Protein AF-A0A3R9L7B5-F1 (afdb_monomer_lite)

pLDDT: mean 87.75, std 11.07, range [54.06, 96.12]

Radius of gyration: 11.86 Å; chains: 1; bounding box: 29×28×26 Å

Secondary structure (DSSP, 8-state):
---EEE-SGGGGGG--TT--EEEESS---HHHHHHHHHH-TT--EEEE-HHHHTTS-TTHHHHHHHTT-EEEE--SSSTHHHHHHHHHT-

Structure (mmCIF, N/CA/C/O backbone):
data_AF-A0A3R9L7B5-F1
#
_entry.id   AF-A0A3R9L7B5-F1
#
loop_
_atom_site.group_PDB
_atom_site.id
_atom_site.type_symbol
_atom_site.label_atom_id
_atom_site.label_alt_id
_atom_site.label_comp_id
_atom_site.label_asym_id
_atom_site.label_entity_id
_atom_site.label_seq_id
_atom_site.pdbx_PDB_ins_code
_atom_site.Cartn_x
_atom_site.Cartn_y
_atom_site.Cartn_z
_atom_site.occupancy
_atom_site.B_iso_or_equiv
_atom_site.auth_seq_id
_atom_site.auth_comp_id
_atom_site.auth_asym_id
_atom_site.auth_atom_id
_atom_site.pdbx_PDB_model_num
ATOM 1 N N . MET A 1 1 ? -17.301 -3.548 4.062 1.00 69.69 1 MET A N 1
ATOM 2 C CA . MET A 1 1 ? -15.846 -3.466 3.794 1.00 69.69 1 MET A CA 1
ATOM 3 C C . MET A 1 1 ? -15.630 -2.784 2.449 1.00 69.69 1 MET A C 1
ATOM 5 O O . MET A 1 1 ? -16.289 -3.177 1.495 1.00 69.69 1 MET A O 1
ATOM 9 N N . LYS A 1 2 ? -14.770 -1.760 2.363 1.00 83.25 2 LYS A N 1
ATOM 10 C CA . LYS A 1 2 ? -14.470 -1.044 1.110 1.00 83.25 2 LYS A CA 1
ATOM 11 C C . LYS A 1 2 ? -12.987 -1.221 0.790 1.00 83.25 2 LYS A C 1
ATOM 13 O O . LYS A 1 2 ? -12.147 -0.780 1.566 1.00 83.25 2 LYS A O 1
ATOM 18 N N . ILE A 1 3 ? -12.684 -1.887 -0.323 1.00 89.25 3 ILE A N 1
ATOM 19 C CA . ILE A 1 3 ? -11.318 -2.001 -0.846 1.00 89.25 3 ILE A CA 1
ATOM 20 C C . ILE A 1 3 ? -11.163 -0.948 -1.936 1.00 89.25 3 ILE A C 1
ATOM 22 O O . ILE A 1 3 ? -11.941 -0.918 -2.892 1.00 89.25 3 ILE A O 1
ATOM 26 N N . ARG A 1 4 ? -10.159 -0.086 -1.809 1.00 92.88 4 ARG A N 1
ATOM 27 C CA . ARG A 1 4 ? -9.797 0.869 -2.850 1.00 92.88 4 ARG A CA 1
ATOM 28 C C . ARG A 1 4 ? -8.874 0.191 -3.857 1.00 92.88 4 ARG A C 1
ATOM 30 O O . ARG A 1 4 ? -7.724 -0.119 -3.557 1.00 92.88 4 ARG A O 1
ATOM 37 N N . MET A 1 5 ? -9.389 -0.047 -5.056 1.00 92.12 5 MET A N 1
ATOM 38 C CA . MET A 1 5 ? -8.585 -0.513 -6.182 1.00 92.12 5 MET A CA 1
ATOM 39 C C . MET A 1 5 ? -7.869 0.682 -6.808 1.00 92.12 5 MET A C 1
ATOM 41 O O . MET A 1 5 ? -8.516 1.686 -7.088 1.00 92.12 5 MET A O 1
ATOM 45 N N . LEU A 1 6 ? -6.556 0.570 -6.989 1.00 93.81 6 LEU A N 1
ATOM 46 C CA . LEU A 1 6 ? -5.723 1.578 -7.628 1.00 93.81 6 LEU A CA 1
ATOM 47 C C . LEU A 1 6 ? -5.311 1.076 -9.005 1.00 93.81 6 LEU A C 1
ATOM 49 O O . LEU A 1 6 ? -4.466 0.182 -9.097 1.00 93.81 6 LEU A O 1
ATOM 53 N N . ASN A 1 7 ? -5.896 1.659 -10.053 1.00 93.31 7 ASN A N 1
ATOM 54 C CA . ASN A 1 7 ? -5.629 1.259 -11.440 1.00 93.31 7 ASN A CA 1
ATOM 55 C C . ASN A 1 7 ? -4.503 2.045 -12.101 1.00 93.31 7 ASN A C 1
ATOM 57 O O . ASN A 1 7 ? -3.951 1.618 -13.113 1.00 93.31 7 ASN A O 1
ATOM 61 N N . SER A 1 8 ? -4.131 3.183 -11.525 1.00 94.75 8 SER A N 1
ATOM 62 C CA . SER A 1 8 ? -3.044 4.012 -12.025 1.00 94.75 8 SER A CA 1
ATOM 63 C C . SER A 1 8 ? -2.386 4.793 -10.894 1.00 94.75 8 SER A C 1
ATOM 65 O O . SER A 1 8 ? -2.988 5.021 -9.843 1.00 94.75 8 SER A O 1
ATOM 67 N N . ARG A 1 9 ? -1.159 5.266 -11.138 1.00 93.94 9 ARG A N 1
ATOM 68 C CA . ARG A 1 9 ? -0.419 6.126 -10.202 1.00 93.94 9 ARG A CA 1
ATOM 69 C C . ARG A 1 9 ? -1.182 7.407 -9.848 1.00 93.94 9 ARG A C 1
ATOM 71 O O . ARG A 1 9 ? -1.173 7.822 -8.699 1.00 93.94 9 ARG A O 1
ATOM 78 N N . ASN A 1 10 ? -1.909 7.988 -10.803 1.00 93.69 10 ASN A N 1
ATOM 79 C CA . ASN A 1 10 ? -2.656 9.236 -10.602 1.00 93.69 10 ASN A CA 1
ATOM 80 C C . ASN A 1 10 ? -3.757 9.124 -9.534 1.00 93.69 10 ASN A C 1
ATOM 82 O O . ASN A 1 10 ? -4.216 10.138 -9.009 1.00 93.69 10 ASN A O 1
ATOM 86 N N . GLU A 1 11 ? -4.202 7.909 -9.207 1.00 94.56 11 GLU A N 1
ATOM 87 C CA . GLU A 1 11 ? -5.202 7.685 -8.165 1.00 94.56 11 GLU A CA 1
ATOM 88 C C . GLU A 1 11 ? -4.636 7.796 -6.745 1.00 94.56 11 GLU A C 1
ATOM 90 O O . GLU A 1 11 ? -5.422 8.028 -5.827 1.00 94.56 11 GLU A O 1
ATOM 95 N N . ILE A 1 12 ? -3.311 7.700 -6.560 1.00 94.44 12 ILE A N 1
ATOM 96 C CA . ILE A 1 12 ? -2.652 7.857 -5.251 1.00 94.44 12 ILE A CA 1
ATOM 97 C C . ILE A 1 12 ? -2.958 9.232 -4.649 1.00 94.44 12 ILE A C 1
ATOM 99 O O . ILE A 1 12 ? -3.267 9.341 -3.466 1.00 94.44 12 ILE A O 1
ATOM 103 N N . ASN A 1 13 ? -2.978 10.273 -5.482 1.00 91.50 13 ASN A N 1
ATOM 104 C CA . ASN A 1 13 ? -3.259 11.651 -5.064 1.00 91.50 13 ASN A CA 1
ATOM 105 C C . ASN A 1 13 ? -4.711 11.869 -4.617 1.00 91.50 13 ASN A C 1
ATOM 107 O O . ASN A 1 13 ? -5.045 12.917 -4.076 1.00 91.50 13 ASN A O 1
ATOM 111 N N . ARG A 1 14 ? -5.594 10.903 -4.891 1.00 93.31 14 ARG A N 1
ATOM 112 C CA . ARG A 1 14 ? -7.014 10.934 -4.515 1.00 93.31 14 ARG A CA 1
ATOM 113 C C . ARG A 1 14 ? -7.310 10.060 -3.301 1.00 93.31 14 ARG A C 1
ATOM 115 O O . ARG A 1 14 ? -8.478 9.879 -2.969 1.00 93.31 14 ARG A O 1
ATOM 122 N N . LEU A 1 15 ? -6.282 9.457 -2.714 1.00 94.00 15 LEU A N 1
ATOM 123 C CA . LEU A 1 15 ? -6.394 8.702 -1.480 1.00 94.00 15 LEU A CA 1
ATOM 124 C C . LEU A 1 15 ? -6.459 9.643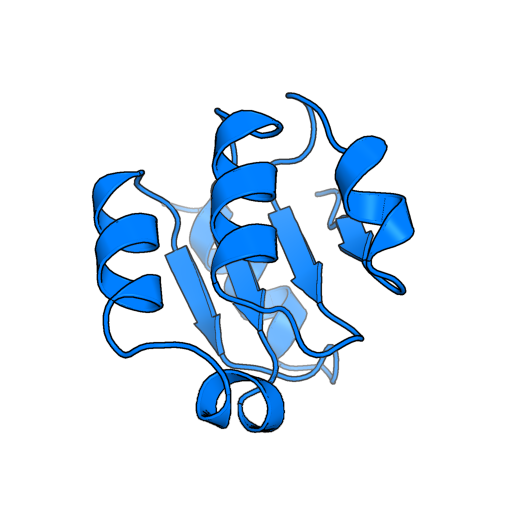 -0.279 1.00 94.00 15 LEU A C 1
ATOM 126 O O . LEU A 1 15 ? -5.849 10.712 -0.285 1.00 94.00 15 LEU A O 1
ATOM 130 N N . GLY A 1 16 ? -7.169 9.221 0.760 1.00 92.38 16 GLY A N 1
ATOM 131 C CA . GLY A 1 16 ? -7.290 9.955 2.004 1.00 92.38 16 GLY A CA 1
ATOM 132 C C . GLY A 1 16 ? -7.378 9.035 3.217 1.00 92.38 16 GLY A C 1
ATOM 133 O O . GLY A 1 16 ? -6.940 7.884 3.220 1.00 92.38 16 GLY A O 1
ATOM 134 N N . LYS A 1 17 ? -7.932 9.582 4.298 1.00 92.56 17 LYS A N 1
ATOM 135 C CA . LYS A 1 17 ? -7.972 8.930 5.615 1.00 92.56 17 LYS A CA 1
ATOM 136 C C . LYS A 1 17 ? -9.029 7.828 5.727 1.00 92.56 17 LYS A C 1
ATOM 138 O O . LYS A 1 17 ? -8.987 7.071 6.696 1.00 92.56 17 LYS A O 1
ATOM 143 N N . ASP A 1 18 ? -9.951 7.754 4.770 1.00 92.31 18 ASP A N 1
ATOM 144 C CA . ASP A 1 18 ? -11.067 6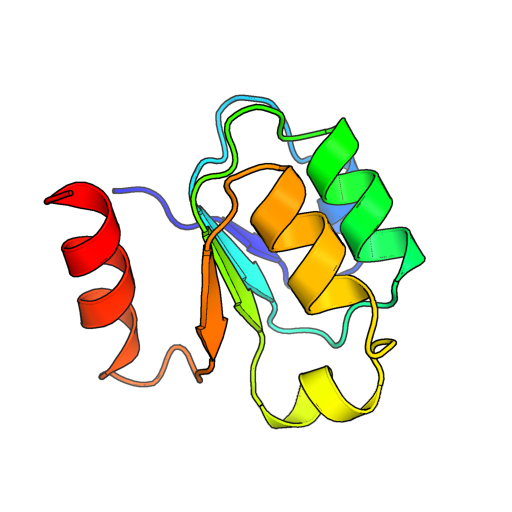.804 4.770 1.00 92.31 18 ASP A CA 1
ATOM 145 C C . ASP A 1 18 ? -10.674 5.452 4.145 1.00 92.31 18 ASP A C 1
ATOM 147 O O . ASP A 1 18 ? -11.381 4.446 4.280 1.00 92.31 18 ASP A O 1
ATOM 151 N N . GLU A 1 19 ? -9.536 5.403 3.451 1.00 93.62 19 GLU A N 1
ATOM 152 C CA . GLU A 1 19 ? -9.013 4.204 2.814 1.00 93.62 19 GLU A CA 1
ATOM 153 C C . GLU A 1 19 ? -8.203 3.339 3.787 1.00 93.62 19 GLU A C 1
ATOM 155 O O . GLU A 1 19 ? -7.006 3.521 3.991 1.00 93.62 19 GLU A O 1
ATOM 160 N N . ASN A 1 20 ? -8.864 2.313 4.325 1.00 93.94 20 ASN A N 1
ATOM 161 C CA . ASN A 1 20 ? -8.233 1.331 5.215 1.00 93.94 20 ASN A CA 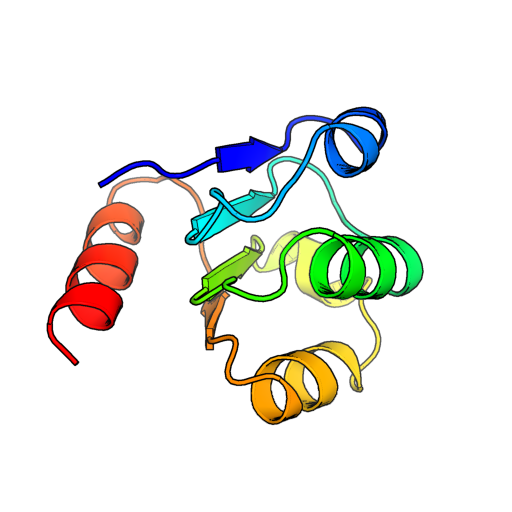1
ATOM 162 C C . ASN A 1 20 ? -7.626 0.130 4.467 1.00 93.94 20 ASN A C 1
ATOM 164 O O . ASN A 1 20 ? -6.766 -0.568 4.999 1.00 93.94 20 ASN A O 1
ATOM 168 N N . PHE A 1 21 ? -8.072 -0.139 3.238 1.00 93.81 21 PHE A N 1
ATOM 169 C CA . PHE A 1 21 ? -7.649 -1.297 2.452 1.00 93.81 21 PHE A CA 1
ATOM 170 C C . PHE A 1 21 ? -7.434 -0.898 1.000 1.00 93.81 21 PHE A C 1
ATOM 172 O O . PHE A 1 21 ? -8.368 -0.423 0.351 1.00 93.81 21 PHE A O 1
ATOM 179 N N . ILE A 1 22 ? -6.233 -1.140 0.473 1.00 93.88 22 ILE A N 1
ATOM 180 C CA . ILE A 1 22 ? -5.900 -0.832 -0.923 1.00 93.88 22 ILE A CA 1
ATOM 181 C C . ILE A 1 22 ? -5.431 -2.070 -1.676 1.00 93.88 22 ILE A C 1
ATOM 183 O O . ILE A 1 22 ? -4.770 -2.950 -1.112 1.00 93.88 22 ILE A O 1
ATOM 187 N N . HIS A 1 23 ? -5.729 -2.109 -2.970 1.00 92.88 23 HIS A N 1
ATOM 188 C CA . HIS A 1 23 ? -5.224 -3.114 -3.890 1.00 92.88 23 HIS A CA 1
ATOM 189 C C . HIS A 1 23 ? -4.625 -2.464 -5.137 1.00 92.88 23 HIS A C 1
ATOM 191 O O . HIS A 1 23 ? -5.264 -1.631 -5.775 1.00 92.88 23 HIS A O 1
ATOM 197 N N . PHE A 1 24 ? -3.420 -2.892 -5.505 1.00 92.31 24 PHE A N 1
ATOM 198 C CA . PHE A 1 24 ? -2.729 -2.424 -6.699 1.00 92.31 24 PHE A CA 1
ATOM 199 C C . PHE A 1 24 ? -3.033 -3.309 -7.909 1.00 92.31 24 PHE A C 1
ATOM 201 O O . PHE A 1 24 ? -2.677 -4.489 -7.910 1.00 92.31 24 PHE A O 1
ATOM 208 N N . SER A 1 25 ? -3.604 -2.722 -8.961 1.00 90.88 25 SER A N 1
ATOM 209 C CA . SER A 1 25 ? -3.674 -3.324 -10.304 1.00 90.88 25 SER A CA 1
ATOM 210 C C . SER A 1 25 ? -2.621 -2.758 -11.267 1.00 90.88 25 SER A C 1
ATOM 212 O O . SER A 1 25 ? -2.558 -3.162 -12.425 1.00 90.88 25 SER A O 1
ATOM 214 N N . PHE A 1 26 ? -1.733 -1.888 -10.777 1.00 92.00 26 PHE A N 1
ATOM 215 C CA . PHE A 1 26 ? -0.491 -1.494 -11.445 1.00 92.00 26 PHE A CA 1
ATOM 216 C C . PHE A 1 26 ? 0.714 -1.780 -10.542 1.00 92.00 26 PHE A C 1
ATOM 218 O O . PHE A 1 26 ? 0.565 -2.010 -9.345 1.00 92.00 26 PHE A O 1
ATOM 225 N N . ARG A 1 27 ? 1.926 -1.765 -11.101 1.00 92.19 27 ARG A N 1
ATOM 226 C CA . ARG A 1 27 ? 3.164 -1.965 -10.336 1.00 92.19 27 ARG A CA 1
ATOM 227 C C . ARG A 1 27 ? 3.569 -0.665 -9.616 1.00 92.19 27 ARG A C 1
ATOM 229 O O . ARG A 1 27 ? 3.951 0.277 -10.314 1.00 92.19 27 ARG A O 1
ATOM 236 N N . PRO A 1 28 ? 3.523 -0.601 -8.272 1.00 93.88 28 PRO A N 1
ATOM 237 C CA . PRO A 1 28 ? 3.993 0.571 -7.544 1.00 93.88 28 PRO A CA 1
ATOM 238 C C . PRO A 1 28 ? 5.525 0.631 -7.499 1.00 93.88 28 PRO A C 1
ATOM 240 O O . PRO A 1 28 ? 6.205 -0.386 -7.637 1.00 93.88 28 PRO A O 1
ATOM 243 N N . SER A 1 29 ? 6.045 1.834 -7.289 1.00 94.69 29 SER A N 1
ATOM 244 C CA . SER A 1 29 ? 7.420 2.123 -6.876 1.00 94.69 29 SER A CA 1
ATOM 245 C C . SER A 1 29 ? 7.491 2.373 -5.366 1.00 94.69 29 SER A C 1
ATOM 247 O O . SER A 1 29 ? 6.468 2.577 -4.716 1.00 94.69 29 SER A O 1
ATOM 249 N N . ASP A 1 30 ? 8.694 2.421 -4.799 1.00 94.88 30 ASP A N 1
ATOM 250 C CA . ASP A 1 30 ? 8.887 2.765 -3.385 1.00 94.88 30 ASP A CA 1
ATOM 251 C C . ASP A 1 30 ? 8.315 4.149 -3.032 1.00 94.88 30 ASP A C 1
ATOM 253 O O . ASP A 1 30 ? 7.711 4.317 -1.974 1.00 94.88 30 ASP A O 1
ATOM 257 N N . ILE A 1 31 ? 8.454 5.124 -3.940 1.00 94.81 31 ILE A N 1
ATOM 258 C CA . ILE A 1 31 ? 7.907 6.480 -3.772 1.00 94.81 31 ILE A CA 1
ATOM 259 C C . ILE A 1 31 ? 6.379 6.428 -3.695 1.00 94.81 31 ILE A C 1
ATOM 261 O O . ILE A 1 31 ? 5.796 7.045 -2.807 1.00 94.81 31 ILE A O 1
ATOM 265 N N . ASP A 1 32 ? 5.747 5.628 -4.561 1.00 95.31 32 ASP A N 1
ATOM 266 C CA . ASP A 1 32 ? 4.294 5.431 -4.551 1.00 95.31 32 ASP A CA 1
ATOM 267 C C . ASP A 1 32 ? 3.823 4.892 -3.184 1.00 95.31 32 ASP A C 1
ATOM 269 O O . ASP A 1 32 ? 2.820 5.350 -2.643 1.00 95.31 32 ASP A O 1
ATOM 273 N N . ILE A 1 33 ? 4.559 3.947 -2.584 1.00 95.38 33 ILE A N 1
ATOM 274 C CA . ILE A 1 33 ? 4.227 3.393 -1.259 1.00 95.38 33 ILE A CA 1
ATOM 275 C C . ILE A 1 33 ? 4.341 4.451 -0.157 1.00 95.38 33 ILE A C 1
ATOM 277 O O . ILE A 1 33 ? 3.463 4.538 0.703 1.00 95.38 33 ILE A O 1
ATOM 281 N N . LEU A 1 34 ? 5.406 5.255 -0.170 1.00 95.38 34 LEU A N 1
ATOM 282 C CA . LEU A 1 34 ? 5.609 6.322 0.813 1.00 95.38 34 LEU A CA 1
ATOM 283 C C . LEU A 1 34 ? 4.506 7.382 0.740 1.00 95.38 34 LEU A C 1
ATOM 285 O O . LEU A 1 34 ? 4.002 7.827 1.771 1.00 95.38 34 LEU A O 1
ATOM 289 N N . GLU A 1 35 ? 4.111 7.765 -0.471 1.00 96.12 35 GLU A N 1
ATOM 290 C CA . GLU A 1 35 ? 3.046 8.740 -0.693 1.00 96.12 35 GLU A CA 1
ATOM 291 C C . GLU A 1 35 ? 1.690 8.221 -0.199 1.00 96.12 35 GLU A C 1
ATOM 293 O O . GLU A 1 35 ? 0.952 8.938 0.476 1.00 96.12 35 GLU A O 1
ATOM 298 N N . ILE A 1 36 ? 1.401 6.941 -0.432 1.00 96.00 36 ILE A N 1
ATOM 299 C CA . ILE A 1 36 ? 0.204 6.279 0.094 1.00 96.00 36 ILE A CA 1
ATOM 300 C C . ILE A 1 36 ? 0.192 6.279 1.623 1.00 96.00 36 ILE A C 1
ATOM 302 O O . ILE A 1 36 ? -0.824 6.629 2.215 1.00 96.00 36 ILE A O 1
ATOM 306 N N . LEU A 1 37 ? 1.301 5.913 2.271 1.00 95.56 37 LEU A N 1
ATOM 307 C CA . LEU A 1 37 ? 1.397 5.909 3.736 1.00 95.56 37 LEU A CA 1
ATOM 308 C C . LEU A 1 37 ? 1.183 7.306 4.330 1.00 95.56 37 LEU A C 1
ATOM 310 O O . LEU A 1 37 ? 0.568 7.446 5.384 1.00 95.56 37 LEU A O 1
ATOM 314 N N . LYS A 1 38 ? 1.643 8.346 3.630 1.00 94.81 38 LYS A N 1
ATOM 315 C CA . LYS A 1 38 ? 1.408 9.741 4.010 1.00 94.81 38 LYS A CA 1
ATOM 316 C C . LYS A 1 38 ? -0.064 10.147 3.852 1.00 94.81 38 LYS A C 1
ATOM 318 O O . LYS A 1 38 ? -0.596 10.836 4.722 1.00 94.81 38 LYS A O 1
ATOM 323 N N . ASN A 1 39 ? -0.713 9.747 2.757 1.00 95.12 39 ASN A N 1
ATOM 324 C CA . ASN A 1 39 ? -2.096 10.132 2.446 1.00 95.12 39 ASN A CA 1
ATOM 325 C C . ASN A 1 39 ? -3.134 9.323 3.251 1.00 95.12 39 ASN A C 1
ATOM 327 O O . ASN A 1 39 ? -4.188 9.855 3.607 1.00 95.12 39 ASN A O 1
ATOM 331 N N . CYS A 1 40 ? -2.820 8.066 3.579 1.00 95.69 40 CYS A N 1
ATOM 332 C CA . CYS A 1 40 ? -3.681 7.110 4.278 1.00 95.69 40 CYS A CA 1
ATOM 333 C C . CYS A 1 40 ? -3.097 6.710 5.647 1.00 95.69 40 CYS A C 1
ATOM 335 O O . CYS A 1 40 ? -2.614 5.587 5.802 1.00 95.69 40 CYS A O 1
ATOM 337 N N . PRO A 1 41 ? -3.174 7.567 6.680 1.00 93.19 41 PRO A N 1
ATOM 338 C CA . PRO A 1 41 ? -2.641 7.244 8.008 1.00 93.19 41 PRO A CA 1
ATOM 339 C C . PRO A 1 41 ? -3.358 6.069 8.697 1.00 93.19 41 PRO A C 1
ATOM 341 O O . PRO A 1 41 ? -2.806 5.470 9.611 1.00 93.19 41 PRO A O 1
ATOM 344 N N . ASN A 1 42 ? -4.578 5.732 8.262 1.00 94.31 42 ASN A N 1
ATOM 345 C CA . ASN A 1 42 ? -5.384 4.637 8.815 1.00 94.31 42 ASN A CA 1
ATOM 346 C C . ASN A 1 42 ? -5.289 3.344 7.987 1.00 94.31 42 ASN A C 1
ATOM 348 O O . ASN A 1 42 ? -6.089 2.423 8.175 1.00 94.31 42 ASN A O 1
ATOM 352 N N . LEU A 1 43 ? -4.355 3.278 7.034 1.00 95.50 43 LEU A N 1
ATOM 353 C CA . LEU A 1 43 ? -4.212 2.121 6.165 1.00 95.50 43 LEU A CA 1
ATOM 354 C C . LEU A 1 43 ? -3.918 0.871 7.003 1.00 95.50 43 LEU A C 1
ATOM 356 O O . LEU A 1 43 ? -2.941 0.820 7.735 1.00 95.50 43 LEU A O 1
ATOM 360 N N . LYS A 1 44 ? -4.754 -0.159 6.876 1.00 94.81 44 LYS A N 1
ATOM 361 C CA . LYS A 1 44 ? -4.603 -1.425 7.606 1.00 94.81 44 LYS A CA 1
ATOM 362 C C . LYS A 1 44 ? -3.899 -2.481 6.778 1.00 94.81 44 LYS A C 1
ATOM 364 O O . LYS A 1 44 ? -3.085 -3.234 7.300 1.00 94.81 44 LYS A O 1
ATOM 369 N N . ALA A 1 45 ? -4.203 -2.552 5.482 1.00 94.19 45 ALA A N 1
ATOM 370 C CA . ALA A 1 45 ? -3.528 -3.492 4.601 1.00 94.19 45 ALA A CA 1
ATOM 371 C C . ALA A 1 45 ? -3.364 -2.975 3.172 1.00 94.19 45 ALA A C 1
ATOM 373 O O . ALA A 1 45 ? -4.274 -2.387 2.576 1.00 94.19 45 ALA A O 1
ATOM 374 N N . ALA A 1 46 ? -2.202 -3.282 2.605 1.00 93.50 46 ALA A N 1
ATOM 375 C CA . ALA A 1 46 ? -1.842 -2.989 1.230 1.00 93.50 46 ALA A CA 1
ATOM 376 C C . ALA A 1 46 ? -1.611 -4.294 0.481 1.00 93.50 46 ALA A C 1
ATOM 378 O O . ALA A 1 46 ? -0.821 -5.141 0.897 1.00 93.50 46 ALA A O 1
ATOM 379 N N . GLN A 1 47 ? -2.301 -4.468 -0.641 1.00 92.12 47 GLN A N 1
ATOM 380 C CA . GLN A 1 47 ? -2.256 -5.718 -1.374 1.00 92.12 47 GLN A CA 1
ATOM 381 C C . GLN A 1 47 ? -1.617 -5.581 -2.739 1.00 92.12 47 GLN A C 1
ATOM 383 O O . GLN A 1 47 ? -2.180 -4.969 -3.651 1.00 92.12 47 GLN A O 1
ATOM 388 N N . ILE A 1 48 ? -0.485 -6.255 -2.887 1.00 91.12 48 ILE A N 1
ATOM 389 C CA . ILE A 1 48 ? 0.371 -6.169 -4.061 1.00 91.12 48 ILE A CA 1
ATOM 390 C C . ILE A 1 48 ? 0.438 -7.556 -4.719 1.00 91.12 48 ILE A C 1
ATOM 392 O O . ILE A 1 48 ? 0.776 -8.544 -4.051 1.00 91.12 48 ILE A O 1
ATOM 396 N N . PRO A 1 49 ? 0.125 -7.667 -6.021 1.00 89.31 49 PRO A N 1
ATOM 397 C CA . PRO A 1 49 ? 0.379 -8.878 -6.788 1.00 89.31 49 PRO A CA 1
ATOM 398 C C . PRO A 1 49 ? 1.847 -9.323 -6.671 1.00 89.31 49 PRO A C 1
ATOM 400 O O . PRO A 1 49 ? 2.749 -8.486 -6.769 1.00 89.31 49 PRO A O 1
ATOM 403 N N . PRO A 1 50 ? 2.137 -10.628 -6.510 1.00 87.88 50 PRO A N 1
ATOM 404 C CA . PRO A 1 50 ? 3.514 -11.113 -6.364 1.00 87.88 50 PRO A CA 1
ATOM 405 C C . PRO A 1 50 ? 4.449 -10.693 -7.509 1.00 87.88 50 PRO A C 1
ATOM 407 O O . PRO A 1 50 ? 5.627 -10.425 -7.288 1.00 87.88 50 PRO A O 1
ATOM 410 N N . SER A 1 51 ? 3.921 -10.575 -8.731 1.00 87.81 51 SER A N 1
ATOM 411 C CA . SER A 1 51 ? 4.657 -10.110 -9.914 1.00 87.81 51 SER A CA 1
ATOM 412 C C . SER A 1 51 ? 5.119 -8.649 -9.821 1.00 87.81 51 SER A C 1
ATOM 414 O O . SER A 1 51 ? 6.061 -8.256 -10.518 1.00 87.81 51 SER A O 1
ATOM 416 N N . TYR A 1 52 ? 4.482 -7.835 -8.977 1.00 89.62 52 TYR A N 1
ATOM 417 C CA . TYR A 1 52 ? 4.831 -6.427 -8.777 1.00 89.62 52 TYR A CA 1
ATOM 418 C C . TYR A 1 52 ? 5.832 -6.241 -7.637 1.00 89.62 52 TYR A C 1
ATOM 420 O O . TYR A 1 52 ? 6.601 -5.287 -7.665 1.00 89.62 52 TYR A O 1
ATOM 428 N N . MET A 1 53 ? 5.910 -7.194 -6.701 1.00 86.12 53 MET A N 1
ATOM 429 C CA . MET A 1 53 ? 6.866 -7.138 -5.590 1.00 86.12 53 MET A CA 1
ATOM 430 C C . MET A 1 53 ? 8.327 -7.176 -6.028 1.00 86.12 53 MET A C 1
ATOM 432 O O . MET A 1 53 ? 9.168 -6.610 -5.346 1.00 86.12 53 MET A O 1
ATOM 436 N N . LYS A 1 54 ? 8.634 -7.797 -7.174 1.00 86.25 54 LYS A N 1
ATOM 437 C CA . LYS A 1 54 ? 10.005 -7.863 -7.711 1.00 86.25 54 LYS A CA 1
ATOM 438 C C . LYS A 1 54 ? 10.618 -6.491 -8.012 1.00 86.25 54 LYS A C 1
ATOM 440 O O . LYS A 1 54 ? 11.823 -6.402 -8.190 1.00 86.25 54 LYS A O 1
ATOM 445 N N . SER A 1 55 ? 9.791 -5.458 -8.144 1.00 84.06 55 SER A N 1
ATOM 446 C CA . SER A 1 55 ? 10.224 -4.100 -8.489 1.00 84.06 55 SER A CA 1
ATOM 447 C C . SER A 1 55 ? 10.266 -3.159 -7.290 1.00 84.06 55 SER A C 1
ATOM 449 O O . SER A 1 55 ? 10.595 -1.991 -7.461 1.00 84.06 55 SER A O 1
ATOM 451 N N . LEU A 1 56 ? 9.908 -3.657 -6.108 1.00 90.69 56 LEU A N 1
ATOM 452 C CA . LEU A 1 56 ? 9.952 -2.913 -4.859 1.00 90.69 56 LEU A CA 1
ATOM 453 C C . LEU A 1 56 ? 11.251 -3.230 -4.132 1.00 90.69 56 LEU A C 1
ATOM 455 O O . LEU A 1 56 ? 11.733 -4.364 -4.177 1.00 90.69 56 LEU A O 1
ATOM 459 N N . SER A 1 57 ? 11.789 -2.242 -3.426 1.00 91.94 57 SER A N 1
ATOM 460 C CA . SER A 1 57 ? 12.914 -2.472 -2.526 1.00 91.94 57 SER A CA 1
ATOM 461 C C . SER A 1 57 ? 12.549 -3.455 -1.416 1.00 91.94 57 SER A C 1
ATOM 463 O O . SER A 1 57 ? 11.412 -3.515 -0.935 1.00 91.94 57 SER A O 1
ATOM 465 N N . GLU A 1 58 ? 13.558 -4.159 -0.910 1.00 91.50 58 GLU A N 1
ATOM 466 C CA . GLU A 1 58 ? 13.461 -5.002 0.285 1.00 91.50 58 GLU A CA 1
ATOM 467 C C . GLU A 1 58 ? 13.015 -4.231 1.541 1.00 91.50 58 GLU A C 1
ATOM 469 O O . GLU A 1 58 ? 12.600 -4.831 2.536 1.00 91.50 58 GLU A O 1
ATOM 474 N N . ASN A 1 59 ? 13.089 -2.897 1.516 1.00 92.69 59 ASN A N 1
ATOM 475 C CA . ASN A 1 59 ? 12.639 -2.046 2.612 1.00 92.69 59 ASN A CA 1
ATOM 476 C C . ASN A 1 59 ? 11.125 -1.803 2.616 1.00 92.69 59 ASN A C 1
ATOM 478 O O . ASN A 1 59 ? 10.581 -1.494 3.675 1.00 92.69 59 ASN A O 1
ATOM 482 N N . VAL A 1 60 ? 10.424 -1.996 1.494 1.00 93.38 60 VAL A N 1
ATOM 483 C CA . VAL A 1 60 ? 8.972 -1.762 1.408 1.00 93.38 60 VAL A CA 1
ATOM 484 C C . VAL A 1 60 ? 8.174 -2.608 2.415 1.00 93.38 60 VAL A C 1
ATOM 486 O O . VAL A 1 60 ? 7.356 -2.051 3.149 1.00 93.38 60 VAL A O 1
ATOM 489 N N . PRO A 1 61 ? 8.417 -3.924 2.562 1.00 92.44 61 PRO A N 1
ATOM 490 C CA . PRO A 1 61 ? 7.760 -4.706 3.608 1.00 92.44 61 PRO A CA 1
ATOM 491 C C . PRO A 1 61 ? 8.071 -4.210 5.028 1.00 92.44 61 PRO A C 1
ATOM 493 O O . PRO A 1 61 ? 7.209 -4.276 5.902 1.00 92.44 61 PRO A O 1
ATOM 496 N N . LYS A 1 62 ? 9.292 -3.707 5.268 1.00 94.69 62 LYS A N 1
ATOM 497 C CA . LYS A 1 62 ? 9.726 -3.228 6.589 1.00 94.69 62 LYS A CA 1
ATOM 498 C C . LYS A 1 62 ? 8.997 -1.945 6.969 1.00 94.69 62 LYS A C 1
ATOM 500 O O . LYS A 1 62 ? 8.469 -1.864 8.072 1.00 94.69 62 LYS A O 1
ATOM 505 N N . ILE A 1 63 ? 8.920 -0.977 6.054 1.00 95.19 63 ILE A N 1
ATOM 506 C CA . ILE A 1 63 ? 8.250 0.298 6.326 1.00 95.19 63 ILE A CA 1
ATOM 507 C C . ILE A 1 63 ? 6.741 0.124 6.499 1.00 95.19 63 ILE A C 1
ATOM 509 O O . ILE A 1 63 ? 6.181 0.692 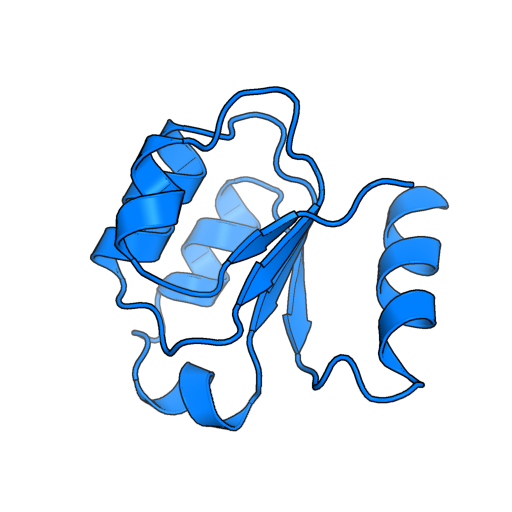7.431 1.00 95.19 63 ILE A O 1
ATOM 513 N N . LEU A 1 64 ? 6.099 -0.727 5.689 1.00 94.88 64 LEU A N 1
ATOM 514 C CA . LEU A 1 64 ? 4.686 -1.070 5.870 1.00 94.88 64 LEU A CA 1
ATOM 515 C C . LEU A 1 64 ? 4.451 -1.664 7.263 1.00 94.88 64 LEU A C 1
ATOM 517 O O . LEU A 1 64 ? 3.600 -1.177 8.000 1.00 94.88 64 LEU A O 1
ATOM 521 N N . LYS A 1 65 ? 5.284 -2.630 7.673 1.00 94.44 65 LYS A N 1
ATOM 522 C CA . LYS A 1 65 ? 5.213 -3.231 9.011 1.00 94.44 65 LYS A CA 1
ATOM 523 C C . LYS A 1 65 ? 5.416 -2.205 10.130 1.00 94.44 65 LYS A C 1
ATOM 525 O O . LYS A 1 65 ? 4.700 -2.255 11.123 1.00 94.44 65 LYS A O 1
ATOM 530 N N . MET A 1 66 ? 6.366 -1.278 9.984 1.00 95.00 66 MET A N 1
ATOM 531 C CA . MET A 1 66 ? 6.602 -0.207 10.964 1.00 95.00 66 MET A CA 1
ATOM 532 C C . MET A 1 66 ? 5.405 0.738 11.106 1.00 95.00 66 MET A C 1
ATOM 534 O O . MET A 1 66 ? 5.165 1.241 12.195 1.00 95.00 66 MET A O 1
ATOM 538 N N . GLN A 1 67 ? 4.659 0.965 10.023 1.00 94.62 67 GLN A N 1
ATOM 539 C CA . GLN A 1 67 ? 3.425 1.756 10.030 1.00 94.62 67 GLN A CA 1
ATOM 540 C C . GLN A 1 67 ? 2.184 0.934 10.428 1.00 94.62 67 GLN A C 1
ATOM 542 O O . GLN A 1 67 ? 1.070 1.435 10.344 1.00 94.62 67 GLN A O 1
ATOM 547 N N . GLY A 1 68 ? 2.351 -0.329 10.841 1.00 94.56 68 GLY A N 1
ATOM 548 C CA . GLY A 1 68 ? 1.233 -1.207 11.201 1.00 94.56 68 GLY A CA 1
ATOM 549 C C . GLY A 1 68 ? 0.393 -1.680 10.009 1.00 94.56 68 GLY A C 1
ATOM 550 O O . GLY A 1 68 ? -0.702 -2.196 10.207 1.00 94.56 68 GLY A O 1
ATOM 551 N N . VAL A 1 69 ? 0.896 -1.531 8.780 1.00 95.75 69 VAL A N 1
ATOM 552 C CA . VAL A 1 69 ? 0.201 -1.934 7.553 1.00 95.75 69 VAL A CA 1
ATOM 553 C C . VAL A 1 69 ? 0.569 -3.365 7.178 1.00 95.75 69 VAL A C 1
ATOM 555 O O . VAL A 1 69 ? 1.736 -3.681 6.923 1.00 95.75 69 VAL A O 1
ATOM 558 N N . GLU A 1 70 ? -0.431 -4.238 7.064 1.00 94.00 70 GLU A N 1
ATOM 559 C CA . GLU A 1 70 ? -0.218 -5.613 6.625 1.00 94.00 70 GLU A CA 1
ATOM 560 C C . GLU A 1 70 ? -0.030 -5.688 5.099 1.00 94.00 70 GLU A C 1
ATOM 562 O O . GLU A 1 70 ? -0.866 -5.242 4.307 1.00 94.00 70 GLU A O 1
ATOM 567 N N . LEU A 1 71 ? 1.090 -6.270 4.665 1.00 92.19 71 LEU A N 1
ATOM 568 C CA . LEU A 1 71 ? 1.377 -6.491 3.250 1.00 92.19 71 LEU A CA 1
ATOM 569 C C . LEU A 1 71 ? 0.768 -7.816 2.779 1.00 92.19 71 LEU A C 1
ATOM 571 O O . LEU A 1 71 ? 1.290 -8.900 3.050 1.00 92.19 71 LEU A O 1
ATOM 575 N N . LEU A 1 72 ? -0.297 -7.731 1.986 1.00 91.19 72 LEU A N 1
ATOM 576 C CA . LEU A 1 72 ? -0.984 -8.895 1.436 1.00 91.19 72 LEU A CA 1
ATOM 577 C C . LEU A 1 72 ? -0.454 -9.244 0.038 1.00 91.19 72 LEU A C 1
ATOM 579 O O . LEU A 1 72 ? -0.564 -8.473 -0.913 1.00 91.19 72 LEU A O 1
ATOM 583 N N . LYS A 1 73 ? 0.071 -10.460 -0.117 1.00 87.25 73 LYS A N 1
ATOM 584 C CA . LYS A 1 73 ? 0.443 -11.038 -1.422 1.00 87.25 73 LYS A CA 1
ATOM 585 C C . LYS A 1 73 ? -0.785 -11.665 -2.104 1.00 87.25 73 LYS A C 1
ATOM 587 O O . LYS A 1 73 ? -1.338 -12.611 -1.535 1.00 87.25 73 LYS A O 1
ATOM 592 N N . GLY A 1 74 ? -1.186 -11.203 -3.302 1.00 79.19 74 GLY A N 1
ATOM 593 C CA . GLY A 1 74 ? -2.145 -11.927 -4.177 1.00 79.19 74 GLY A CA 1
ATOM 594 C C . GLY A 1 74 ? -2.792 -11.133 -5.341 1.00 79.19 74 GLY A C 1
ATOM 595 O O . GLY A 1 74 ? -2.619 -9.915 -5.389 1.00 79.19 74 GLY A O 1
ATOM 596 N N . ASP A 1 75 ? -3.536 -11.837 -6.239 1.00 72.75 75 ASP A N 1
ATOM 597 C CA . ASP A 1 75 ? -4.486 -11.440 -7.359 1.00 72.75 75 ASP A CA 1
ATOM 598 C C . ASP A 1 75 ? -6.047 -11.430 -7.073 1.00 72.75 75 ASP A C 1
ATOM 600 O O . ASP A 1 75 ? -6.465 -12.340 -6.365 1.00 72.75 75 ASP A O 1
ATOM 604 N N . LEU A 1 76 ? -6.894 -10.411 -7.375 1.00 66.06 76 LEU A N 1
ATOM 605 C CA . LEU A 1 76 ? -8.288 -10.260 -6.830 1.00 66.06 76 LEU A CA 1
ATOM 606 C C . LEU A 1 76 ? -9.212 -11.457 -7.126 1.00 66.06 76 LEU A C 1
ATOM 608 O O . LEU A 1 76 ? -10.195 -11.667 -6.425 1.00 66.06 76 LEU A O 1
ATOM 612 N N . LYS A 1 77 ? -8.822 -12.275 -8.103 1.00 57.75 77 LYS A N 1
ATOM 613 C CA . LYS A 1 77 ? -8.644 -13.738 -8.041 1.00 57.75 77 LYS A CA 1
ATOM 614 C C . LYS A 1 77 ? -9.170 -14.569 -6.850 1.00 57.75 77 LYS A C 1
ATOM 616 O O . LYS A 1 77 ? -8.393 -15.387 -6.380 1.00 57.75 77 LYS A O 1
ATOM 621 N N . GLY A 1 78 ? -10.401 -14.429 -6.349 1.00 54.06 78 GLY A N 1
ATOM 622 C CA . GLY A 1 78 ? -11.099 -15.402 -5.472 1.00 54.06 78 GLY A CA 1
ATOM 623 C C . GLY A 1 78 ? -10.557 -15.618 -4.040 1.00 54.06 78 GLY A C 1
ATOM 624 O O . GLY A 1 78 ? -11.287 -15.437 -3.075 1.00 54.06 78 GLY A O 1
ATOM 625 N N . THR A 1 79 ? -9.273 -15.932 -3.854 1.00 55.66 79 THR A N 1
ATOM 626 C CA . THR A 1 79 ? -8.621 -16.207 -2.548 1.00 55.66 79 THR A CA 1
ATOM 627 C C . THR A 1 79 ? -8.415 -14.948 -1.696 1.00 55.66 79 THR A C 1
ATOM 629 O O . THR A 1 79 ? -7.975 -14.982 -0.551 1.00 55.66 79 THR A O 1
ATOM 632 N N . LYS A 1 80 ? -8.679 -13.788 -2.284 1.00 57.44 80 LYS A N 1
ATOM 633 C CA . LYS A 1 80 ? -8.107 -12.518 -1.860 1.00 57.44 80 LYS A CA 1
ATOM 634 C C . LYS A 1 80 ? -9.037 -11.619 -1.064 1.00 57.44 80 LYS A C 1
ATOM 636 O O . LYS A 1 80 ? -8.557 -10.807 -0.279 1.00 57.44 80 LYS A O 1
ATOM 641 N N . VAL A 1 81 ? -10.340 -11.827 -1.221 1.00 60.34 81 VAL A N 1
ATOM 642 C CA . VAL A 1 81 ? -11.361 -11.290 -0.316 1.00 60.34 81 VAL A CA 1
ATOM 643 C C . VAL A 1 81 ? -11.182 -11.888 1.084 1.00 60.34 81 VAL A C 1
ATOM 645 O O . VAL A 1 81 ? -11.248 -11.150 2.061 1.00 60.34 81 VAL A O 1
ATOM 648 N N . ILE A 1 82 ? -10.840 -13.182 1.160 1.00 61.31 82 ILE A N 1
ATOM 649 C CA . ILE A 1 82 ? -10.632 -13.922 2.415 1.00 61.31 82 ILE A CA 1
ATOM 650 C C . ILE A 1 82 ? -9.553 -13.250 3.272 1.00 61.31 82 ILE A C 1
ATOM 652 O O . ILE A 1 82 ? -9.804 -12.937 4.428 1.00 61.31 82 ILE A O 1
ATOM 656 N N . LYS A 1 83 ? -8.395 -12.909 2.687 1.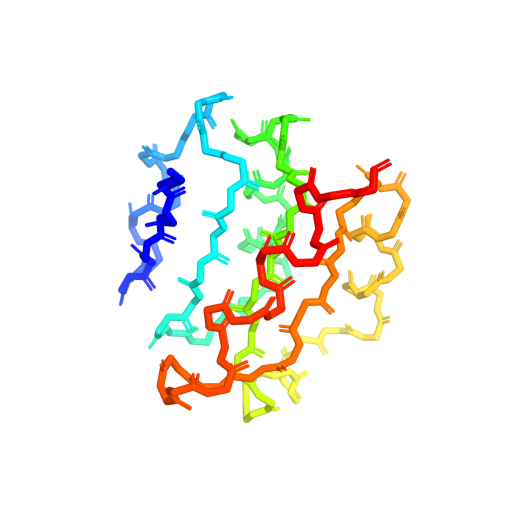00 70.62 83 LYS A N 1
ATOM 657 C CA . LYS A 1 83 ? -7.317 -12.255 3.445 1.00 70.62 83 LYS A CA 1
ATOM 658 C C . LYS A 1 83 ? -7.724 -10.925 4.070 1.00 70.62 83 LYS A C 1
ATOM 660 O O . LYS A 1 83 ? -7.290 -10.627 5.167 1.00 70.62 83 LYS A O 1
ATOM 665 N N . TYR A 1 84 ? -8.528 -10.105 3.393 1.00 78.75 84 TYR A N 1
ATOM 666 C CA . TYR A 1 84 ? -8.983 -8.839 3.981 1.00 78.75 84 TYR A CA 1
ATOM 667 C C . TYR A 1 84 ? -9.998 -9.042 5.114 1.00 78.75 84 TYR A C 1
ATOM 669 O O . TYR A 1 84 ? -10.014 -8.245 6.052 1.00 78.75 84 TYR A O 1
ATOM 677 N N . MET A 1 85 ? -10.819 -10.096 5.038 1.00 72.81 85 MET A N 1
ATOM 678 C CA . MET A 1 85 ? -11.713 -10.484 6.134 1.00 72.81 85 MET A CA 1
ATOM 679 C C . MET A 1 85 ? -10.891 -10.843 7.379 1.00 72.81 85 MET A C 1
ATOM 681 O O . MET A 1 85 ? -11.103 -10.233 8.418 1.00 72.81 85 MET A O 1
ATOM 685 N N . GLU A 1 86 ? -9.841 -11.661 7.230 1.00 75.62 86 GLU A N 1
ATOM 686 C CA . GLU A 1 86 ? -8.933 -12.031 8.333 1.00 75.62 86 GLU A CA 1
ATOM 687 C C . GLU A 1 86 ? -8.262 -10.825 9.020 1.00 75.62 86 GLU A C 1
ATOM 689 O O . GLU A 1 86 ? -7.979 -10.884 10.211 1.00 75.62 86 GLU A O 1
ATOM 694 N N . ILE A 1 87 ? -7.991 -9.725 8.301 1.00 80.81 87 ILE A N 1
ATOM 695 C CA . ILE A 1 87 ? -7.453 -8.490 8.913 1.00 80.81 87 ILE A CA 1
ATOM 696 C C . ILE A 1 87 ? -8.499 -7.763 9.752 1.00 80.81 87 ILE A C 1
ATOM 698 O O . ILE A 1 87 ? -8.154 -7.054 10.689 1.00 80.81 87 ILE A O 1
ATOM 702 N N . THR A 1 88 ? -9.769 -7.875 9.378 1.00 76.12 88 THR A N 1
ATOM 703 C CA . THR A 1 88 ? -10.855 -7.165 10.058 1.00 76.12 88 THR A CA 1
ATOM 704 C C . THR A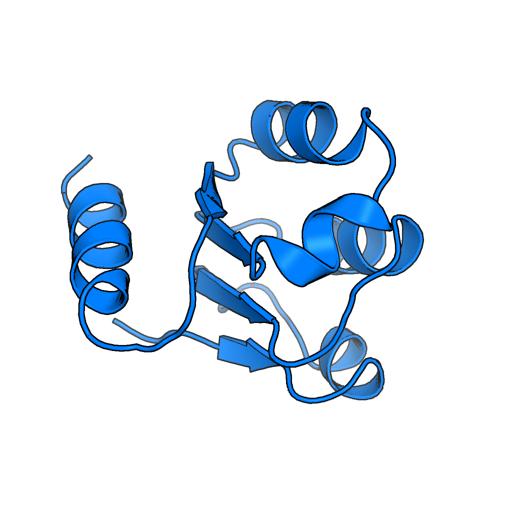 1 88 ? -11.244 -7.853 11.367 1.00 76.12 88 THR A C 1
ATOM 706 O O . THR A 1 88 ? -11.705 -7.174 12.277 1.00 76.12 88 THR A O 1
ATOM 709 N N . ASP A 1 89 ? -11.023 -9.166 11.464 1.00 66.88 89 ASP A N 1
ATOM 710 C CA . ASP A 1 89 ? -11.318 -9.981 12.649 1.00 66.88 89 ASP A CA 1
ATOM 711 C C . ASP A 1 89 ? -10.195 -9.973 13.716 1.00 66.88 89 ASP A C 1
ATOM 713 O O . ASP A 1 89 ? -10.352 -10.597 14.766 1.00 66.88 89 ASP A O 1
ATOM 717 N N . LYS A 1 90 ? -9.067 -9.291 13.460 1.00 60.31 90 LYS A N 1
ATOM 718 C CA . LYS A 1 90 ? -7.947 -9.095 14.404 1.00 60.31 90 LYS A CA 1
ATOM 719 C C . LYS A 1 90 ? -8.058 -7.765 15.146 1.00 60.31 90 LYS A C 1
ATOM 721 O O . LYS A 1 90 ? -7.710 -7.757 16.346 1.00 60.31 90 LYS A O 1
#

Foldseek 3Di:
DDEAEDADLVCLVVAAQVHQHYEYPDQDEPVSLVSNCVRHLNHQEYEYEPVNVVRYDPCSCVVCVVSNYHYHYDDPPPCRVVVVVVSVVD

Sequence (90 aa):
MKIRMLNSRNEINRLGKDENFIHFSFRPSDIDILEILKNCPNLKAAQIPPSYMKSLSENVPKILKMQGVELLKGDLKGTKVIKYMEITDK